Protein AF-R6A6Z1-F1 (afdb_monomer_lite)

Radius of gyration: 17.68 Å; chains: 1; bounding box: 46×38×43 Å

Secondary structure (DSSP, 8-state):
--SSS----PPPHHHHHHHHHHHHHTTT-SSSSSEETTEEEEEPPTTHHHHHHHHHHHHHHHTT-------HHHHHHHHHHHHHHTT--HHHHHHHTTPPPPTTHHHH-----HHHHHHHHHHHHHHHHHHHHHHHHH-

Sequence (139 aa):
MKTKRPHNVYLSKQAFDILVCLRTLSTCKSDFIFPAKYGLNKPMATSTPNRLLELGIANAKKAGIEIEPCTIHDLRRTASTLLNEAEFNSDWIEASLAHVASGVRAVYNVADYAPQRRRMLQAWADMVDKWQKEYRLQS

pLDDT: mean 84.53, std 11.95, range [39.0, 96.62]

Foldseek 3Di:
DVDPDDQDAADAPVRVVVLVVLCVVLVVPAPDSAADPPDSPHHHDPCVQQVVVVVVQVVCVVVVHHDDRDGVVVVLVVLLVVLVVVVQDNVLSCSNVVHQDDDPCNVVPPDSCVVSNNVSNNVSVVVVVVVVVVVVVVD

Structure (mmCIF, N/CA/C/O backbone):
data_AF-R6A6Z1-F1
#
_entry.id   AF-R6A6Z1-F1
#
loop_
_atom_site.group_PDB
_atom_site.id
_atom_site.type_symbol
_atom_site.label_atom_id
_atom_site.label_alt_id
_atom_site.label_comp_id
_atom_site.label_asym_id
_atom_site.label_entity_id
_atom_site.label_seq_id
_atom_site.pdbx_PDB_ins_code
_atom_site.Cartn_x
_atom_site.Cartn_y
_atom_site.Cartn_z
_atom_site.occupancy
_atom_site.B_iso_or_equiv
_atom_site.auth_seq_id
_atom_site.auth_comp_id
_atom_site.auth_asym_id
_atom_site.auth_atom_id
_atom_site.pdbx_PDB_model_num
ATOM 1 N N . MET A 1 1 ? 7.383 13.874 -6.033 1.00 46.53 1 MET A N 1
ATOM 2 C CA . MET A 1 1 ? 8.151 13.167 -7.082 1.00 46.53 1 MET A CA 1
ATOM 3 C C . MET A 1 1 ? 9.336 14.037 -7.473 1.00 46.53 1 MET A C 1
ATOM 5 O O . MET A 1 1 ? 9.114 15.135 -7.959 1.00 46.53 1 MET A O 1
ATOM 9 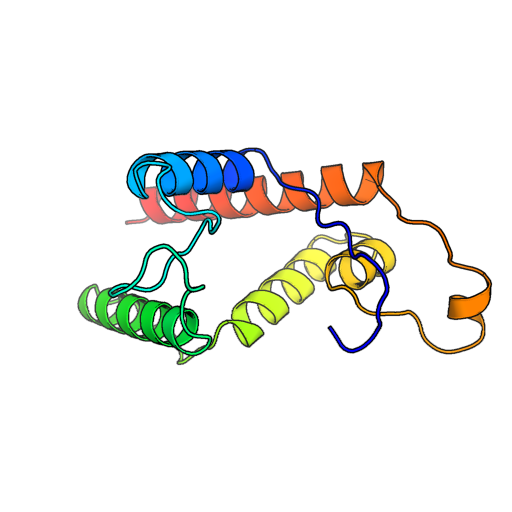N N . LYS A 1 2 ? 10.572 13.606 -7.182 1.00 39.00 2 LYS A N 1
ATOM 10 C CA . LYS A 1 2 ? 11.805 14.381 -7.450 1.00 39.00 2 LYS A CA 1
ATOM 11 C C . LYS A 1 2 ? 12.286 14.294 -8.910 1.00 39.00 2 LYS A C 1
ATOM 13 O O . LYS A 1 2 ? 13.245 14.957 -9.276 1.00 39.00 2 LYS A O 1
ATOM 18 N N . THR A 1 3 ? 11.599 13.541 -9.764 1.00 46.22 3 THR A N 1
ATOM 19 C CA . THR A 1 3 ? 11.886 13.417 -11.197 1.00 46.22 3 THR A CA 1
ATOM 20 C C . THR A 1 3 ? 10.567 13.470 -11.971 1.00 46.22 3 THR A C 1
ATOM 22 O O . THR A 1 3 ? 9.584 12.851 -11.573 1.00 46.22 3 THR A O 1
ATOM 25 N N . LYS A 1 4 ? 10.518 14.228 -13.074 1.00 57.28 4 LYS A N 1
ATOM 26 C CA . LYS A 1 4 ? 9.342 14.403 -13.959 1.00 57.28 4 LYS A CA 1
ATOM 27 C C . LYS A 1 4 ? 8.922 13.121 -14.712 1.00 57.28 4 LYS A C 1
ATOM 29 O O . LYS A 1 4 ? 8.235 13.203 -15.724 1.00 57.28 4 LYS A O 1
ATOM 34 N N . ARG A 1 5 ? 9.366 11.940 -14.278 1.00 66.06 5 ARG A N 1
ATOM 35 C CA . ARG A 1 5 ? 9.058 10.680 -14.958 1.00 66.06 5 ARG A CA 1
ATOM 36 C C . ARG A 1 5 ? 7.729 10.130 -14.435 1.00 66.06 5 ARG A C 1
ATOM 38 O O . ARG A 1 5 ? 7.560 10.076 -13.215 1.00 66.06 5 ARG A O 1
ATOM 45 N N . PRO A 1 6 ? 6.791 9.748 -15.319 1.00 75.12 6 PRO A N 1
ATOM 46 C CA . PRO A 1 6 ? 5.580 9.063 -14.897 1.00 75.12 6 PRO A CA 1
ATOM 47 C C . PRO A 1 6 ? 5.971 7.757 -14.198 1.00 75.12 6 PRO A C 1
ATOM 49 O O . PRO A 1 6 ? 6.780 6.989 -14.716 1.00 75.12 6 PRO A O 1
ATOM 52 N N . HIS A 1 7 ? 5.430 7.545 -12.999 1.00 82.81 7 HIS A N 1
ATOM 53 C CA . HIS A 1 7 ? 5.651 6.335 -12.215 1.00 82.81 7 HIS A CA 1
ATOM 54 C C . HIS A 1 7 ? 4.380 5.497 -12.226 1.00 82.81 7 HIS A C 1
ATOM 56 O O . HIS A 1 7 ? 3.355 5.918 -11.689 1.00 82.81 7 HIS A O 1
ATOM 62 N N . ASN A 1 8 ? 4.448 4.316 -12.831 1.00 84.75 8 ASN A N 1
ATOM 63 C CA . ASN A 1 8 ? 3.320 3.397 -12.865 1.00 84.75 8 ASN A CA 1
ATOM 64 C C . ASN A 1 8 ? 3.291 2.588 -11.570 1.00 84.75 8 ASN A C 1
ATOM 66 O O . ASN A 1 8 ? 4.274 1.928 -11.239 1.00 84.75 8 ASN A O 1
ATOM 70 N N . VAL A 1 9 ? 2.162 2.591 -10.862 1.00 87.06 9 VAL A N 1
ATOM 71 C CA . VAL A 1 9 ? 1.896 1.698 -9.725 1.00 87.06 9 VAL A CA 1
ATOM 72 C C . VAL A 1 9 ? 0.793 0.731 -10.135 1.00 87.06 9 VAL A C 1
ATOM 74 O O . VAL A 1 9 ? -0.284 1.155 -10.547 1.00 87.06 9 VAL A O 1
ATOM 77 N N . TYR A 1 10 ? 1.070 -0.568 -10.045 1.00 91.50 10 TYR A N 1
ATOM 78 C CA . TYR A 1 10 ? 0.098 -1.605 -10.379 1.00 91.50 10 TYR A CA 1
ATOM 79 C C . TYR A 1 10 ? -0.797 -1.895 -9.174 1.00 91.50 10 TYR A C 1
ATOM 81 O O . TYR A 1 10 ? -0.309 -2.030 -8.057 1.00 91.50 10 TYR A O 1
ATOM 89 N N . LEU A 1 11 ? -2.106 -1.976 -9.395 1.00 93.12 11 LEU A N 1
ATOM 90 C CA . LEU A 1 11 ? -3.077 -2.212 -8.330 1.00 93.12 11 LEU A CA 1
ATOM 91 C C . LEU A 1 11 ? -3.380 -3.707 -8.208 1.00 93.12 11 LEU A C 1
ATOM 93 O O . LEU A 1 11 ? -3.582 -4.381 -9.220 1.00 93.12 11 LEU A O 1
ATOM 97 N N . SER A 1 12 ? -3.433 -4.204 -6.973 1.00 96.62 12 SER A N 1
ATOM 98 C CA . SER A 1 12 ? -4.086 -5.476 -6.664 1.00 96.62 12 SER A CA 1
ATOM 99 C C . SER A 1 12 ? -5.606 -5.328 -6.752 1.00 96.62 12 SER A C 1
ATOM 101 O O . SER A 1 12 ? -6.130 -4.209 -6.740 1.00 96.62 12 SER A O 1
ATOM 103 N N . LYS A 1 13 ? -6.325 -6.453 -6.798 1.00 96.44 13 LYS A N 1
ATOM 104 C CA . LYS A 1 13 ? -7.798 -6.466 -6.776 1.00 96.44 13 LYS A CA 1
ATOM 105 C C . LYS A 1 13 ? -8.341 -5.735 -5.543 1.00 96.44 13 LYS A C 1
ATOM 107 O O . LYS A 1 13 ? -9.157 -4.835 -5.678 1.00 96.44 13 LYS A O 1
ATOM 112 N N . GLN A 1 14 ? -7.779 -6.022 -4.370 1.00 96.44 14 GLN A N 1
ATOM 113 C CA . GLN A 1 14 ? -8.145 -5.399 -3.098 1.00 96.44 14 GLN A CA 1
ATOM 114 C C . GLN A 1 14 ? -7.962 -3.876 -3.131 1.00 96.44 14 GLN A C 1
ATOM 116 O O . GLN A 1 14 ? -8.852 -3.123 -2.738 1.00 96.44 14 GLN A O 1
ATOM 121 N N . ALA A 1 15 ? -6.813 -3.400 -3.626 1.00 94.75 15 ALA A N 1
ATOM 122 C CA . ALA A 1 15 ? -6.547 -1.968 -3.725 1.00 94.75 15 ALA A CA 1
ATOM 123 C C . ALA A 1 15 ? -7.495 -1.286 -4.722 1.00 94.75 15 ALA A C 1
ATOM 125 O O . ALA A 1 15 ? -7.971 -0.182 -4.463 1.00 94.75 15 ALA A O 1
ATOM 126 N N . PHE A 1 16 ? -7.784 -1.945 -5.846 1.00 95.06 16 PHE A N 1
ATOM 127 C CA . PHE A 1 16 ? -8.743 -1.455 -6.829 1.00 95.06 16 PHE A CA 1
ATOM 128 C C . PHE A 1 16 ? -10.149 -1.328 -6.229 1.00 95.06 16 PHE A C 1
ATOM 130 O O . PHE A 1 16 ? -10.747 -0.257 -6.323 1.00 95.06 16 PHE A O 1
ATOM 137 N N . ASP A 1 17 ? -10.629 -2.358 -5.533 1.00 94.88 17 ASP A N 1
ATOM 138 C CA . ASP A 1 17 ? -11.948 -2.365 -4.894 1.00 94.88 17 ASP A CA 1
ATOM 139 C C . ASP A 1 17 ? -12.079 -1.252 -3.844 1.00 94.88 17 ASP A C 1
ATOM 141 O O . ASP A 1 17 ? -13.082 -0.534 -3.813 1.00 94.88 17 ASP A O 1
ATOM 145 N N . ILE A 1 18 ? -11.035 -1.032 -3.035 1.00 93.50 18 ILE A N 1
ATOM 146 C CA . ILE A 1 18 ? -10.980 0.080 -2.073 1.00 93.50 18 ILE A CA 1
ATOM 147 C C . ILE A 1 18 ? -11.117 1.426 -2.794 1.00 93.50 18 ILE A C 1
ATOM 149 O O . ILE A 1 18 ? -11.912 2.269 -2.378 1.00 93.50 18 ILE A O 1
ATOM 153 N N . LEU A 1 19 ? -10.378 1.642 -3.885 1.00 91.62 19 LEU A N 1
ATOM 154 C CA . LEU A 1 19 ? -10.426 2.901 -4.634 1.00 91.62 19 LEU A CA 1
ATOM 155 C C . LEU A 1 19 ? -11.785 3.122 -5.312 1.00 91.62 19 LEU A C 1
ATOM 157 O O . LEU A 1 19 ? -12.284 4.248 -5.311 1.00 91.62 19 LEU A O 1
ATOM 161 N N . VAL A 1 20 ? -12.409 2.069 -5.844 1.00 90.81 20 VAL A N 1
ATOM 162 C CA . VAL A 1 20 ? -13.761 2.126 -6.427 1.00 90.81 20 VAL A CA 1
ATOM 163 C C . VAL A 1 20 ? -14.804 2.453 -5.356 1.00 90.81 20 VAL A C 1
ATOM 165 O O . VAL A 1 20 ? -15.656 3.325 -5.559 1.00 90.81 20 VAL A O 1
ATOM 168 N N . CYS A 1 21 ? -14.709 1.821 -4.185 1.00 90.25 21 CYS A N 1
ATOM 169 C CA . CYS A 1 21 ? -15.576 2.109 -3.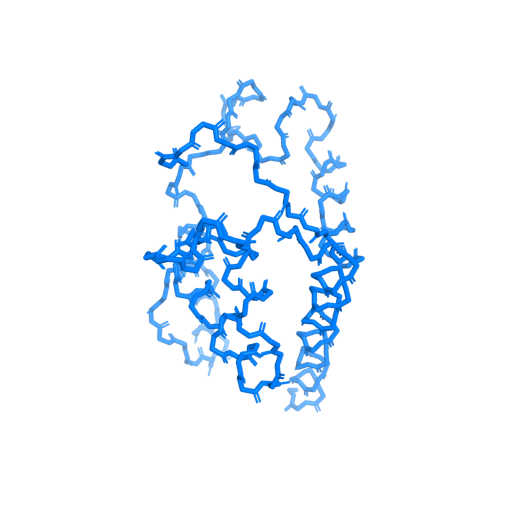046 1.00 90.25 21 CYS A CA 1
ATOM 170 C C . CYS A 1 21 ? -15.437 3.576 -2.607 1.00 90.25 21 CYS A C 1
ATOM 172 O O . CYS A 1 21 ? -16.425 4.309 -2.538 1.00 90.25 21 CYS A O 1
ATOM 174 N N . LEU A 1 22 ? -14.204 4.055 -2.422 1.00 88.19 22 LEU A N 1
ATOM 175 C CA . LEU A 1 22 ? -13.920 5.448 -2.061 1.00 88.19 22 LEU A CA 1
ATOM 176 C C . LEU A 1 22 ? -14.424 6.447 -3.107 1.00 88.19 22 LEU A C 1
ATOM 178 O O . LEU A 1 22 ? -14.963 7.500 -2.753 1.00 88.19 22 LEU A O 1
ATOM 182 N N . ARG A 1 23 ? -14.291 6.117 -4.397 1.00 85.06 23 ARG A N 1
ATOM 183 C CA . ARG A 1 23 ? -14.817 6.936 -5.495 1.00 85.06 23 ARG A CA 1
ATOM 184 C C . ARG A 1 23 ? -16.335 7.075 -5.405 1.00 85.06 23 ARG A C 1
ATOM 186 O O . ARG A 1 23 ? -16.849 8.182 -5.561 1.00 85.06 23 ARG A O 1
ATOM 193 N N . THR A 1 24 ? -17.021 5.976 -5.104 1.00 84.75 24 THR A N 1
ATOM 194 C CA . THR A 1 24 ? -18.481 5.928 -4.944 1.00 84.75 24 THR A CA 1
ATOM 195 C C . THR A 1 24 ? -18.934 6.756 -3.740 1.00 84.75 24 THR A C 1
ATOM 197 O O . THR A 1 24 ? -19.845 7.576 -3.856 1.00 84.75 24 THR A O 1
ATOM 200 N N . LEU A 1 25 ? -18.244 6.622 -2.602 1.00 82.62 25 LEU A N 1
ATOM 201 C CA . LEU A 1 25 ? -18.521 7.396 -1.385 1.00 82.62 25 LEU A CA 1
ATOM 202 C C . LEU A 1 25 ? -18.283 8.899 -1.572 1.00 82.62 25 LEU A C 1
ATOM 204 O O . LEU A 1 25 ? -19.002 9.721 -1.010 1.00 82.62 25 LEU A O 1
ATOM 208 N N . SER A 1 26 ? -17.323 9.276 -2.417 1.00 75.69 26 SER A N 1
ATOM 209 C CA . SER A 1 26 ? -17.011 10.677 -2.730 1.00 75.69 26 SER A CA 1
ATOM 210 C C . SER A 1 26 ? -18.030 11.333 -3.681 1.00 75.69 26 SER A C 1
ATOM 212 O O . SER A 1 26 ? -17.762 12.394 -4.244 1.00 75.69 26 SER A O 1
ATOM 214 N N . THR A 1 27 ? -19.214 10.727 -3.860 1.00 67.06 27 THR A N 1
ATOM 215 C CA . THR A 1 27 ? -20.329 11.144 -4.739 1.00 67.06 27 THR A CA 1
ATOM 216 C C . THR A 1 27 ? -19.961 11.374 -6.210 1.00 67.06 27 THR A C 1
ATOM 218 O O . THR A 1 27 ? -20.747 11.966 -6.944 1.00 67.06 27 THR A O 1
ATOM 221 N N . CYS A 1 28 ? -18.787 10.921 -6.668 1.00 66.19 28 CYS A N 1
ATOM 222 C CA . CYS A 1 28 ? -18.260 11.145 -8.024 1.00 66.19 28 CYS A CA 1
ATOM 223 C C . CYS A 1 28 ? -18.162 12.624 -8.466 1.00 66.19 28 CYS A C 1
ATOM 225 O O . CYS A 1 28 ? -17.888 12.886 -9.633 1.00 66.19 28 CYS A O 1
ATOM 227 N N . LYS A 1 29 ? -18.354 13.591 -7.557 1.00 77.00 29 LYS A N 1
ATOM 228 C CA . LYS A 1 29 ? -18.389 15.039 -7.856 1.00 77.00 29 LYS A CA 1
ATOM 229 C C . LYS A 1 29 ? -17.020 15.722 -7.823 1.00 77.00 29 LYS A C 1
ATOM 231 O O . LYS A 1 29 ? -16.924 16.911 -8.096 1.00 77.00 29 LYS A O 1
ATOM 236 N N . SER A 1 30 ? -15.983 14.993 -7.428 1.00 81.94 30 SER A N 1
ATOM 237 C CA . SER A 1 30 ? -14.607 15.478 -7.344 1.00 81.94 30 SER A CA 1
ATOM 238 C C . SER A 1 30 ? -13.751 14.811 -8.413 1.00 81.94 30 SER A C 1
ATOM 240 O O . SER A 1 30 ? -13.944 13.633 -8.708 1.00 81.94 30 SER A O 1
ATOM 242 N N . ASP A 1 31 ? -12.744 15.507 -8.930 1.00 84.50 31 ASP A N 1
ATOM 243 C CA . ASP A 1 31 ? -11.693 14.893 -9.752 1.00 84.50 31 ASP A CA 1
ATOM 244 C C . ASP A 1 31 ? -10.696 14.069 -8.914 1.00 84.50 31 ASP A C 1
ATOM 246 O O . ASP A 1 31 ? -9.935 13.264 -9.447 1.00 84.50 31 ASP A O 1
ATOM 250 N N . PHE A 1 32 ? -10.724 14.211 -7.585 1.00 85.38 32 PHE A N 1
ATOM 251 C CA . PHE A 1 32 ? -9.840 13.513 -6.657 1.00 85.38 32 PHE A CA 1
ATOM 252 C C . PHE A 1 32 ? -10.525 12.284 -6.044 1.00 85.38 32 PHE A C 1
ATOM 254 O O . PHE A 1 32 ? -11.715 12.299 -5.734 1.00 85.38 32 PHE A O 1
ATOM 261 N N . ILE A 1 33 ? -9.757 11.211 -5.820 1.00 85.12 33 ILE A N 1
ATOM 262 C CA . ILE A 1 33 ? -10.220 10.042 -5.042 1.00 85.12 33 ILE A CA 1
ATOM 263 C C . ILE A 1 33 ? -10.307 10.392 -3.549 1.00 85.12 33 ILE A C 1
ATOM 265 O O . ILE A 1 33 ? -11.202 9.931 -2.851 1.00 85.12 33 ILE A O 1
ATOM 269 N N . PHE A 1 34 ? -9.398 11.251 -3.080 1.00 86.81 34 PHE A N 1
ATOM 270 C CA . PHE A 1 34 ? -9.377 11.779 -1.719 1.00 86.81 34 PHE A CA 1
ATOM 271 C C . PHE A 1 34 ? -9.553 13.304 -1.759 1.00 86.81 34 PHE A C 1
ATOM 273 O O . PHE A 1 34 ? -8.552 14.031 -1.784 1.00 86.81 34 PHE A O 1
ATOM 280 N N . PRO A 1 35 ? -10.795 13.813 -1.828 1.00 87.12 35 PRO A N 1
ATOM 281 C CA . PRO A 1 35 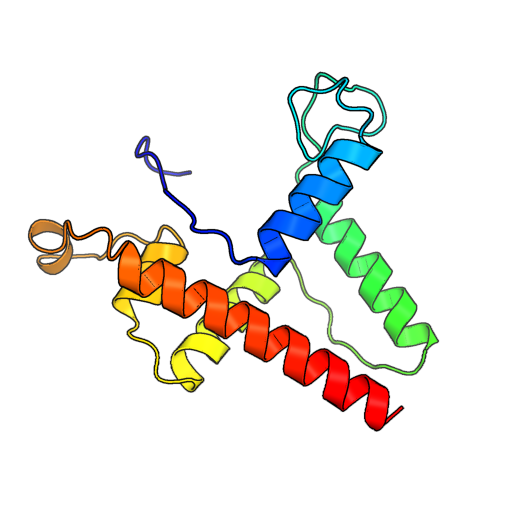? -11.051 15.247 -1.785 1.00 87.12 35 PRO A CA 1
ATOM 282 C C . PRO A 1 35 ? -10.799 15.829 -0.389 1.00 87.12 35 PRO A C 1
ATOM 284 O O . PRO A 1 35 ? -10.891 15.144 0.632 1.00 87.12 35 PRO A O 1
ATOM 287 N N . ALA A 1 36 ? -10.511 17.127 -0.327 1.00 84.50 36 ALA A N 1
ATOM 288 C CA . ALA A 1 36 ? -10.473 17.854 0.933 1.00 84.50 36 ALA A CA 1
ATOM 289 C C . ALA A 1 36 ? -11.876 17.945 1.557 1.00 84.50 36 ALA A C 1
ATOM 291 O O . ALA A 1 36 ? -12.873 18.148 0.862 1.00 84.50 36 ALA A O 1
ATOM 292 N N . LYS A 1 37 ? -11.942 17.907 2.895 1.00 75.56 37 LYS A N 1
ATOM 293 C CA . LYS A 1 37 ? -13.203 17.994 3.658 1.00 75.56 37 LYS A CA 1
ATOM 294 C C . LYS A 1 37 ? -14.068 19.204 3.271 1.00 75.56 37 LYS A C 1
ATOM 296 O O . LYS A 1 37 ? -15.286 19.094 3.235 1.00 75.56 37 LYS A O 1
ATOM 301 N N . TYR A 1 38 ? -13.438 20.346 2.985 1.00 77.94 38 TYR A N 1
ATOM 302 C CA . TYR A 1 38 ? -14.116 21.614 2.685 1.00 77.94 38 TYR A CA 1
ATOM 303 C C . TYR A 1 38 ? -13.911 22.082 1.234 1.00 77.94 38 TYR A C 1
ATOM 305 O O . TYR A 1 38 ? -13.855 23.279 0.963 1.00 77.94 38 TYR A O 1
ATOM 313 N N . GLY A 1 39 ? -13.764 21.154 0.285 1.00 78.06 39 GLY A N 1
ATOM 314 C CA . GLY A 1 39 ? -13.669 21.512 -1.128 1.00 78.06 39 GLY A CA 1
ATOM 315 C C . GLY A 1 39 ? -13.404 20.314 -2.024 1.00 78.06 39 GLY A C 1
ATOM 316 O O . GLY A 1 39 ? -12.301 19.777 -2.035 1.00 78.06 39 GLY A O 1
ATOM 317 N N . LEU A 1 40 ? -14.395 19.959 -2.842 1.00 78.38 40 LEU A N 1
ATOM 318 C CA . LEU A 1 40 ? -14.306 18.841 -3.786 1.00 78.38 40 LEU A CA 1
ATOM 319 C C . LEU A 1 40 ? -13.285 19.081 -4.910 1.00 78.38 40 LEU A C 1
ATOM 321 O O . LEU A 1 40 ? -12.827 18.131 -5.530 1.00 78.38 40 LEU A O 1
ATOM 325 N N . ASN A 1 41 ? -12.863 20.327 -5.127 1.00 83.00 41 ASN A N 1
ATOM 326 C CA . ASN A 1 41 ? -11.886 20.688 -6.160 1.00 83.00 41 ASN A CA 1
ATOM 327 C C . ASN A 1 41 ? -10.448 20.755 -5.622 1.00 83.00 41 ASN A C 1
ATOM 329 O O . ASN A 1 41 ? -9.552 21.239 -6.310 1.00 83.00 41 ASN A O 1
ATOM 333 N N . LYS A 1 42 ? -10.217 20.331 -4.373 1.00 85.69 42 LYS A N 1
ATOM 334 C CA . LYS A 1 42 ? -8.891 20.330 -3.749 1.00 85.69 42 LYS A CA 1
ATOM 335 C C . LYS A 1 42 ? -8.530 18.922 -3.278 1.00 85.69 42 LYS A C 1
ATOM 337 O O . LYS A 1 42 ? -9.399 18.231 -2.742 1.00 85.69 42 LYS A O 1
ATOM 342 N N . PRO A 1 43 ? -7.261 18.506 -3.419 1.00 86.81 43 PRO A N 1
ATOM 343 C CA . PRO A 1 43 ? -6.809 17.247 -2.854 1.00 86.81 43 PRO A CA 1
ATOM 344 C C . PRO A 1 43 ? -6.801 17.310 -1.322 1.00 86.81 43 PRO A C 1
ATOM 346 O O . PRO A 1 43 ? -6.640 18.377 -0.722 1.00 86.81 43 PRO A O 1
ATOM 349 N N . MET A 1 44 ? -6.938 16.147 -0.692 1.00 88.38 44 MET A N 1
ATOM 350 C CA . MET A 1 44 ? -6.724 15.954 0.740 1.00 88.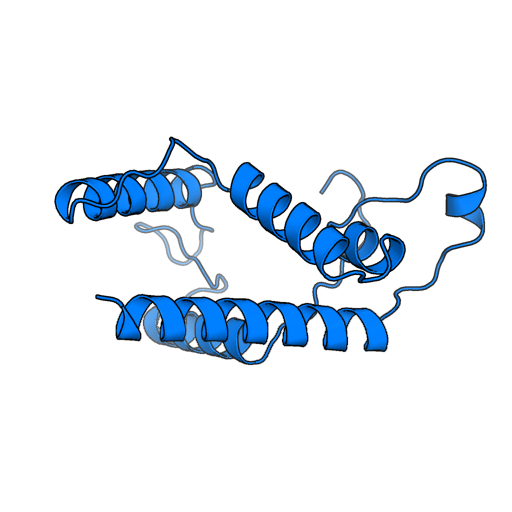38 44 MET A CA 1
ATOM 351 C C . MET A 1 44 ? -5.359 16.507 1.190 1.00 88.38 44 MET A C 1
ATOM 353 O O . MET A 1 44 ? -4.362 16.417 0.471 1.00 88.38 44 MET A O 1
ATOM 357 N N . ALA A 1 45 ? -5.308 17.067 2.403 1.00 88.31 45 ALA A N 1
ATOM 358 C CA . ALA A 1 45 ? -4.071 17.597 2.964 1.00 88.31 45 ALA A CA 1
ATOM 359 C C . ALA A 1 45 ? -3.045 16.480 3.213 1.00 88.31 45 ALA A C 1
ATOM 361 O O . ALA A 1 45 ? -3.389 15.368 3.613 1.00 88.31 45 ALA A O 1
ATOM 362 N N . THR A 1 46 ? -1.761 16.794 3.037 1.00 86.38 46 THR A N 1
ATOM 363 C CA . THR A 1 46 ? -0.655 15.834 3.199 1.00 86.38 46 THR A CA 1
ATOM 364 C C . THR A 1 46 ? -0.529 15.284 4.620 1.00 86.38 46 THR A C 1
ATOM 366 O O . THR A 1 46 ? -0.031 14.177 4.804 1.00 86.38 46 THR A O 1
ATOM 369 N N . SER A 1 47 ? -1.008 16.023 5.623 1.00 88.44 47 SER A N 1
ATOM 370 C CA . SER A 1 47 ? -1.035 15.600 7.026 1.00 88.44 47 SER A CA 1
ATOM 371 C C . SER A 1 47 ? -2.190 14.652 7.361 1.00 88.44 47 SER A C 1
ATOM 373 O O . SER A 1 47 ? -2.097 13.906 8.336 1.00 88.44 47 SER A O 1
ATOM 375 N N . THR A 1 48 ? -3.272 14.645 6.572 1.00 89.38 48 THR A N 1
ATOM 376 C CA . THR A 1 48 ? -4.486 13.869 6.876 1.00 89.38 48 THR A CA 1
ATOM 377 C C . THR A 1 48 ? -4.218 12.366 6.979 1.00 89.38 48 THR A C 1
ATOM 379 O O . THR A 1 48 ? -4.685 11.765 7.945 1.00 89.38 48 THR A O 1
ATOM 382 N N . PRO A 1 49 ? -3.433 11.745 6.080 1.00 89.06 49 PRO A N 1
ATOM 383 C CA . PRO A 1 49 ? -3.093 10.333 6.210 1.00 89.06 49 PRO A CA 1
ATOM 384 C C . PRO A 1 49 ? -2.346 9.965 7.509 1.00 89.06 49 PRO A C 1
ATOM 386 O O . PRO A 1 49 ? -2.643 8.930 8.098 1.00 89.06 49 PRO A O 1
ATOM 389 N N . ASN A 1 50 ? -1.428 10.810 8.004 1.00 91.50 50 ASN A N 1
ATOM 390 C CA . ASN A 1 50 ? -0.715 10.525 9.260 1.00 91.50 50 ASN A CA 1
ATOM 391 C C . ASN A 1 50 ? -1.673 10.665 10.444 1.00 91.50 50 ASN A C 1
ATOM 393 O O . ASN A 1 50 ? -1.690 9.826 11.337 1.00 91.50 50 ASN A O 1
ATOM 397 N N . ARG A 1 51 ? -2.553 11.672 10.395 1.00 91.19 51 ARG A N 1
ATOM 398 C CA . ARG A 1 51 ? -3.590 11.853 11.409 1.00 91.19 51 ARG A CA 1
ATOM 399 C C . ARG A 1 51 ? -4.567 10.675 11.466 1.00 91.19 51 ARG A C 1
ATOM 401 O O . ARG A 1 51 ? -4.993 10.294 12.550 1.00 91.19 51 ARG A O 1
ATOM 408 N N . LEU A 1 52 ? -4.922 10.094 10.319 1.00 90.38 52 LEU A N 1
ATOM 409 C CA . LEU A 1 52 ? -5.757 8.890 10.256 1.00 90.38 52 LEU A CA 1
ATOM 410 C C . LEU A 1 52 ? -5.079 7.710 10.968 1.00 90.38 52 LEU A C 1
ATOM 412 O O . LEU A 1 52 ? -5.731 7.003 11.733 1.00 90.38 52 LEU A O 1
ATOM 416 N N . LEU A 1 53 ? -3.775 7.528 10.743 1.00 91.56 53 LEU A N 1
ATOM 417 C CA . LEU A 1 53 ? -2.991 6.461 11.360 1.00 91.56 53 LEU A CA 1
ATOM 418 C C . LEU A 1 53 ? -2.892 6.632 12.883 1.00 91.56 53 LEU A C 1
ATOM 420 O O . LEU A 1 53 ? -3.148 5.681 13.614 1.00 91.56 53 LEU A O 1
ATOM 424 N N . GLU A 1 54 ? -2.638 7.852 13.367 1.00 91.62 54 GLU A N 1
ATOM 425 C CA . GLU A 1 54 ? -2.657 8.172 14.803 1.00 91.62 54 GLU A CA 1
ATOM 426 C C . GLU A 1 54 ? -3.995 7.809 15.464 1.00 91.62 54 GLU A C 1
ATOM 428 O O . GLU A 1 54 ? -4.021 7.207 16.537 1.00 91.62 54 GLU A O 1
ATOM 433 N N . LEU A 1 55 ? -5.118 8.157 14.821 1.00 92.25 55 LEU A N 1
ATOM 434 C CA . LEU A 1 55 ? -6.455 7.826 15.322 1.00 92.25 55 LEU A CA 1
ATOM 435 C C . LEU A 1 55 ? -6.702 6.311 15.324 1.00 92.25 55 LEU A C 1
ATOM 437 O O . LEU A 1 55 ? -7.290 5.790 16.271 1.00 92.25 55 LEU A O 1
ATOM 441 N N . GLY A 1 56 ? -6.234 5.603 14.292 1.00 91.06 56 GLY A N 1
ATOM 442 C CA . GLY A 1 56 ? -6.293 4.144 14.216 1.00 91.06 56 GLY A CA 1
ATOM 443 C C . GLY A 1 56 ? -5.522 3.473 15.354 1.00 91.06 56 GLY A C 1
ATOM 444 O O . GLY A 1 56 ? -6.080 2.626 16.047 1.00 91.06 56 GLY A O 1
ATOM 445 N N . ILE A 1 57 ? -4.286 3.911 15.609 1.00 91.25 57 ILE A N 1
ATOM 446 C CA . ILE A 1 57 ? -3.449 3.419 16.716 1.00 91.25 57 ILE A CA 1
ATOM 447 C C . ILE A 1 57 ? -4.108 3.715 18.066 1.00 91.25 57 ILE A C 1
ATOM 449 O O . ILE A 1 57 ? -4.156 2.847 18.933 1.00 91.25 57 ILE A O 1
ATOM 453 N N . ALA A 1 58 ? -4.664 4.915 18.257 1.00 91.50 58 ALA A N 1
ATOM 454 C CA . ALA A 1 58 ? -5.361 5.261 19.494 1.00 91.50 58 ALA A CA 1
ATOM 455 C C . ALA A 1 58 ? -6.585 4.360 19.746 1.00 91.50 58 ALA A C 1
ATOM 457 O O . ALA A 1 58 ? -6.847 3.983 20.887 1.00 91.50 58 ALA A O 1
ATOM 458 N N . ASN A 1 59 ? -7.322 3.991 18.695 1.00 91.75 59 ASN A N 1
ATOM 459 C CA . ASN A 1 59 ? -8.436 3.049 18.798 1.00 91.75 59 ASN A CA 1
ATOM 460 C C . ASN A 1 59 ? -7.959 1.616 19.075 1.00 91.75 59 ASN A C 1
ATOM 462 O O . ASN A 1 59 ? -8.559 0.939 19.904 1.00 91.75 59 ASN A O 1
ATOM 466 N N . ALA A 1 60 ? -6.866 1.179 18.446 1.00 89.25 60 ALA A N 1
ATOM 467 C CA . ALA A 1 60 ? -6.251 -0.120 18.712 1.00 89.25 60 ALA A CA 1
ATOM 468 C C . ALA A 1 60 ? -5.800 -0.237 20.179 1.00 89.25 60 ALA A C 1
ATOM 470 O O . ALA A 1 60 ? -6.146 -1.207 20.850 1.00 89.25 60 ALA A O 1
ATOM 471 N N . LYS A 1 61 ? -5.163 0.810 20.723 1.00 90.62 61 LYS A N 1
ATOM 472 C CA . LYS A 1 61 ? -4.775 0.886 22.143 1.00 90.62 61 LYS A CA 1
ATOM 473 C C . LYS A 1 61 ? -5.971 0.758 23.085 1.00 90.62 61 LYS A C 1
ATOM 475 O O . LYS A 1 61 ? -5.889 0.056 24.086 1.00 90.62 61 LYS A O 1
ATOM 480 N N . LYS A 1 62 ? -7.108 1.382 22.754 1.00 90.81 62 LYS A N 1
ATOM 481 C CA . LYS A 1 62 ? -8.359 1.225 23.523 1.00 90.81 62 LYS A CA 1
ATOM 482 C C . LYS A 1 62 ? -8.920 -0.196 23.470 1.00 90.81 62 LYS A C 1
ATOM 484 O O . LYS A 1 62 ? -9.567 -0.614 24.422 1.00 90.81 62 LYS A O 1
ATOM 489 N N . ALA A 1 63 ? -8.677 -0.918 22.381 1.00 88.44 63 ALA A N 1
ATOM 490 C CA . ALA A 1 63 ? -9.038 -2.324 22.231 1.00 88.44 63 ALA A CA 1
ATOM 491 C C . ALA A 1 63 ? -8.013 -3.284 22.871 1.00 88.44 63 ALA A C 1
ATOM 493 O O . ALA A 1 63 ? -8.132 -4.492 22.698 1.00 88.44 63 ALA A O 1
ATOM 494 N N . GLY A 1 64 ? -7.008 -2.769 23.593 1.00 89.31 64 GLY A N 1
ATOM 495 C CA . GLY A 1 64 ? -5.967 -3.578 24.236 1.00 89.31 64 GLY A CA 1
ATOM 496 C C . GLY A 1 64 ? -4.835 -4.013 23.303 1.00 89.31 64 GLY A C 1
ATOM 497 O O . GLY A 1 64 ? -4.015 -4.837 23.691 1.00 89.31 64 GLY A O 1
ATOM 498 N N . ILE A 1 65 ? -4.770 -3.470 22.084 1.00 87.94 65 ILE A N 1
ATOM 499 C CA . ILE A 1 65 ? -3.715 -3.767 21.113 1.00 87.94 65 ILE A CA 1
ATOM 500 C C . ILE A 1 65 ? -2.640 -2.688 21.222 1.00 87.94 65 ILE A C 1
ATOM 502 O O . ILE A 1 65 ? -2.865 -1.520 20.884 1.00 87.94 65 ILE A O 1
ATOM 506 N N . GLU A 1 66 ? -1.455 -3.076 21.677 1.00 87.81 66 GLU A N 1
ATOM 507 C CA . GLU A 1 66 ? -0.316 -2.173 21.768 1.00 87.81 66 GLU A CA 1
ATOM 508 C C . GLU A 1 66 ? 0.400 -2.083 20.416 1.00 87.81 66 GLU A C 1
ATOM 510 O O . GLU A 1 66 ? 0.916 -3.065 19.888 1.00 87.81 66 GLU A O 1
ATOM 515 N N . ILE A 1 67 ? 0.377 -0.888 19.824 1.00 87.31 67 ILE A N 1
ATOM 516 C CA . ILE A 1 67 ? 1.059 -0.578 18.567 1.00 87.31 67 ILE A CA 1
ATOM 517 C C . ILE A 1 67 ? 1.950 0.634 18.814 1.00 87.31 67 ILE A C 1
ATOM 519 O O . ILE A 1 67 ? 1.482 1.676 19.301 1.00 87.31 67 ILE A O 1
ATOM 523 N N . GLU A 1 68 ? 3.225 0.493 18.461 1.00 88.06 68 GLU A N 1
ATOM 524 C CA . GLU A 1 68 ? 4.195 1.581 18.512 1.00 88.06 68 GLU A CA 1
ATOM 525 C C . GLU A 1 68 ? 3.788 2.739 17.586 1.00 88.06 68 GLU A C 1
ATOM 527 O O . GLU A 1 68 ? 3.188 2.511 16.529 1.00 88.06 68 GLU A O 1
ATOM 532 N N . PRO A 1 69 ? 4.101 3.997 17.946 1.00 86.56 69 PRO A N 1
ATOM 533 C CA . PRO A 1 69 ? 3.850 5.134 17.073 1.00 86.56 69 PRO A CA 1
ATOM 534 C C . PRO A 1 69 ? 4.503 4.931 15.702 1.00 86.56 69 PRO A C 1
ATOM 536 O O . PRO A 1 69 ? 5.709 4.715 15.603 1.00 86.56 69 PRO A O 1
ATOM 539 N N . CYS A 1 70 ? 3.711 5.032 14.637 1.00 90.31 70 CYS A N 1
ATOM 540 C CA . CYS A 1 70 ? 4.208 4.907 13.273 1.00 90.31 70 CYS A CA 1
ATOM 541 C C . CYS A 1 70 ? 3.542 5.916 12.333 1.00 90.31 70 CYS A C 1
ATOM 543 O O . CYS A 1 70 ? 2.470 6.462 12.603 1.00 90.31 70 CYS A O 1
ATOM 545 N N . THR A 1 71 ? 4.217 6.185 11.222 1.00 91.31 71 THR A N 1
ATOM 546 C CA . THR A 1 71 ? 3.795 7.086 10.149 1.00 91.31 71 THR A CA 1
ATOM 547 C C . THR A 1 71 ? 3.535 6.300 8.864 1.00 91.31 71 THR A C 1
ATOM 549 O O . THR A 1 71 ? 3.861 5.121 8.734 1.00 91.31 71 THR A O 1
ATOM 552 N N . ILE A 1 72 ? 3.011 6.960 7.832 1.00 88.50 72 ILE A N 1
ATOM 553 C CA . ILE A 1 72 ? 2.827 6.318 6.515 1.00 88.50 72 ILE A CA 1
ATOM 554 C C . ILE A 1 72 ? 4.160 5.905 5.886 1.00 88.50 72 ILE A C 1
ATOM 556 O O . ILE A 1 72 ? 4.208 4.989 5.063 1.00 8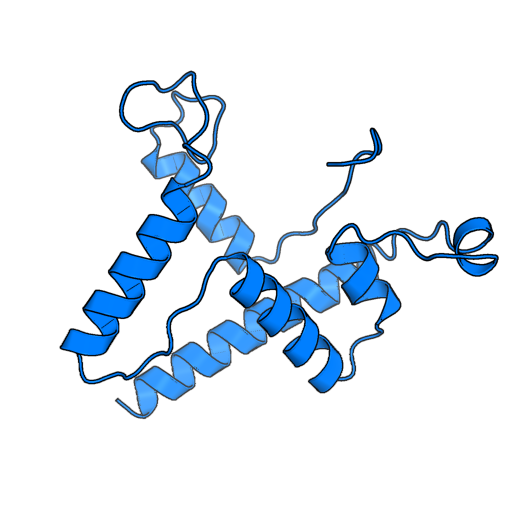8.50 72 ILE A O 1
ATOM 560 N N . HIS A 1 73 ? 5.250 6.597 6.225 1.00 89.38 73 HIS A N 1
ATOM 561 C CA . HIS A 1 73 ? 6.573 6.203 5.753 1.00 89.38 73 HIS A CA 1
ATOM 562 C C . HIS A 1 73 ? 6.968 4.843 6.322 1.00 89.38 73 HIS A C 1
ATOM 564 O O . HIS A 1 73 ? 7.530 4.030 5.587 1.00 89.38 73 HIS A O 1
ATOM 570 N N . ASP A 1 74 ? 6.586 4.568 7.566 1.00 91.06 74 ASP A N 1
ATOM 571 C CA . ASP A 1 74 ? 6.827 3.281 8.207 1.00 91.06 74 ASP A CA 1
ATOM 572 C C . ASP A 1 74 ? 5.990 2.183 7.555 1.00 91.06 74 ASP A C 1
ATOM 574 O O . ASP A 1 74 ? 6.529 1.122 7.275 1.00 91.06 74 ASP A O 1
ATOM 578 N N . LEU A 1 75 ? 4.741 2.455 7.149 1.00 90.44 75 LEU A N 1
ATOM 579 C CA . LEU A 1 75 ? 3.949 1.492 6.363 1.00 90.44 75 LEU A CA 1
ATOM 580 C C . LEU A 1 75 ? 4.657 1.082 5.062 1.00 90.44 75 LEU A C 1
ATOM 582 O O . LEU A 1 75 ? 4.683 -0.095 4.701 1.00 90.44 75 LEU A O 1
ATOM 586 N N . ARG A 1 76 ? 5.270 2.047 4.362 1.00 90.38 76 ARG A N 1
ATOM 587 C CA . ARG A 1 76 ? 6.064 1.770 3.154 1.00 90.38 76 ARG A CA 1
ATOM 588 C C . ARG A 1 76 ? 7.303 0.934 3.478 1.00 90.38 76 ARG A C 1
ATOM 590 O O . ARG A 1 76 ? 7.628 0.025 2.719 1.00 90.38 76 ARG A O 1
ATOM 597 N N . ARG A 1 77 ? 7.993 1.247 4.578 1.00 91.00 77 ARG A N 1
ATOM 598 C CA . ARG A 1 77 ? 9.168 0.497 5.034 1.00 91.00 77 ARG A CA 1
ATOM 599 C C . ARG A 1 77 ? 8.794 -0.941 5.382 1.00 91.00 77 ARG A C 1
ATOM 601 O O . ARG A 1 77 ? 9.440 -1.850 4.881 1.00 91.00 77 ARG A O 1
ATOM 608 N N . THR A 1 78 ? 7.722 -1.136 6.143 1.00 92.50 78 THR A N 1
ATOM 609 C CA . THR A 1 78 ? 7.190 -2.450 6.515 1.00 92.50 78 THR A CA 1
ATOM 610 C C . THR A 1 78 ? 6.851 -3.284 5.285 1.00 92.50 78 THR A C 1
ATOM 612 O O . THR A 1 78 ? 7.277 -4.431 5.201 1.00 92.50 78 THR A O 1
ATOM 615 N N . ALA A 1 79 ? 6.169 -2.705 4.289 1.00 92.00 79 ALA A N 1
ATOM 616 C CA . ALA A 1 79 ? 5.887 -3.406 3.037 1.00 92.00 79 ALA A CA 1
ATOM 617 C C . ALA A 1 79 ? 7.172 -3.821 2.299 1.00 92.00 79 ALA A C 1
ATOM 619 O O . ALA A 1 79 ? 7.265 -4.946 1.823 1.00 92.00 79 ALA A O 1
ATOM 620 N N . SER A 1 80 ? 8.180 -2.942 2.233 1.00 92.31 80 SER A N 1
ATOM 621 C CA . SER A 1 80 ? 9.467 -3.268 1.603 1.00 92.31 80 SER A CA 1
ATOM 622 C C . SER A 1 80 ? 10.196 -4.401 2.329 1.00 92.31 80 SER A C 1
ATOM 624 O O . SER A 1 80 ? 10.643 -5.351 1.689 1.00 92.31 80 SER A O 1
ATOM 626 N N . THR A 1 81 ? 10.284 -4.332 3.660 1.00 93.44 81 THR A N 1
ATOM 627 C CA . THR A 1 81 ? 10.933 -5.364 4.477 1.00 93.44 81 THR A CA 1
ATOM 628 C C . THR A 1 81 ? 10.252 -6.716 4.291 1.00 93.44 81 THR A C 1
ATOM 630 O O . THR A 1 81 ? 10.914 -7.675 3.912 1.00 93.44 81 THR A O 1
ATOM 633 N N . LEU A 1 82 ? 8.928 -6.780 4.454 1.00 94.31 82 LEU A N 1
ATOM 634 C CA . LEU A 1 82 ? 8.177 -8.035 4.360 1.00 94.31 82 LEU A CA 1
ATOM 635 C C . LEU A 1 82 ? 8.193 -8.627 2.944 1.00 94.31 82 LEU A C 1
ATOM 637 O O . LEU A 1 82 ? 8.202 -9.843 2.785 1.00 94.31 82 LEU A O 1
ATOM 641 N N . LEU A 1 83 ? 8.232 -7.789 1.903 1.00 94.12 83 LEU A N 1
ATOM 642 C CA . LEU A 1 83 ? 8.407 -8.266 0.530 1.00 94.12 83 LEU A CA 1
ATOM 643 C C . LEU A 1 83 ? 9.804 -8.852 0.287 1.00 94.12 83 LEU A C 1
ATOM 645 O O . LEU A 1 83 ? 9.917 -9.832 -0.445 1.00 94.12 83 LEU A O 1
ATOM 649 N N . ASN A 1 84 ? 10.853 -8.284 0.890 1.00 92.62 84 ASN A N 1
ATOM 650 C CA . ASN A 1 84 ? 12.196 -8.865 0.815 1.00 92.62 84 ASN A CA 1
ATOM 651 C C . ASN A 1 84 ? 12.281 -10.175 1.616 1.00 92.62 84 ASN A C 1
ATOM 653 O O . ASN A 1 84 ? 12.885 -11.131 1.143 1.00 92.62 84 ASN A O 1
ATOM 657 N N . GLU A 1 85 ? 11.647 -10.246 2.789 1.00 93.81 85 GLU A N 1
ATOM 658 C CA . GLU A 1 85 ? 11.571 -11.472 3.601 1.00 93.81 85 GLU A CA 1
ATOM 659 C C . GLU A 1 85 ? 10.769 -12.587 2.917 1.00 93.81 85 GLU A C 1
ATOM 661 O O . GLU A 1 85 ? 11.085 -13.759 3.080 1.00 93.81 85 GLU A O 1
ATOM 666 N N . ALA A 1 86 ? 9.777 -12.233 2.096 1.00 92.81 86 ALA A N 1
ATOM 667 C CA . ALA A 1 86 ? 9.049 -13.166 1.236 1.00 92.81 86 ALA A CA 1
ATOM 668 C C . ALA A 1 86 ? 9.814 -13.549 -0.052 1.00 92.81 86 ALA A C 1
ATOM 670 O O . ALA A 1 86 ? 9.219 -14.106 -0.974 1.00 92.81 86 ALA A O 1
ATOM 671 N N . GLU A 1 87 ? 11.110 -13.229 -0.129 1.00 92.69 87 GLU A N 1
ATOM 672 C CA . GLU A 1 87 ? 12.031 -13.591 -1.215 1.00 92.69 87 GLU A CA 1
ATOM 673 C C . GLU A 1 87 ? 11.641 -13.044 -2.603 1.00 92.69 87 GLU A C 1
ATOM 675 O O . GLU A 1 87 ? 12.067 -13.558 -3.643 1.00 92.69 87 GLU A O 1
ATOM 680 N N . PHE A 1 88 ? 10.856 -11.961 -2.661 1.00 92.88 88 PHE A N 1
ATOM 681 C CA . PHE A 1 88 ? 10.622 -11.271 -3.929 1.00 92.88 88 PHE A CA 1
ATOM 682 C C . PHE A 1 88 ? 11.891 -10.569 -4.415 1.00 92.88 88 PHE A C 1
ATOM 684 O O . PHE A 1 88 ? 12.724 -10.102 -3.642 1.00 92.88 88 PHE A O 1
ATOM 691 N N . ASN A 1 89 ? 12.022 -10.441 -5.737 1.00 90.38 89 ASN A N 1
ATOM 692 C CA . ASN A 1 89 ? 13.169 -9.768 -6.332 1.00 90.38 89 ASN A CA 1
ATOM 693 C C . ASN A 1 89 ? 13.213 -8.290 -5.904 1.00 90.38 89 ASN A C 1
ATOM 695 O O . ASN A 1 89 ? 12.293 -7.520 -6.205 1.00 90.38 89 ASN A O 1
ATOM 699 N N . SER A 1 90 ? 14.312 -7.885 -5.265 1.00 88.44 90 SER A N 1
ATOM 700 C CA . SER A 1 90 ? 14.509 -6.523 -4.765 1.00 88.44 90 SER A CA 1
ATOM 701 C C . SER A 1 90 ? 14.385 -5.457 -5.860 1.00 88.44 90 SER A C 1
ATOM 703 O O . SER A 1 90 ? 13.856 -4.383 -5.589 1.00 88.44 90 SER A O 1
ATOM 705 N N . ASP A 1 91 ? 14.755 -5.750 -7.114 1.00 86.12 91 ASP A N 1
ATOM 706 C CA . ASP A 1 91 ? 14.585 -4.804 -8.227 1.00 86.12 91 ASP A CA 1
ATOM 707 C C . ASP A 1 91 ? 13.098 -4.494 -8.489 1.00 86.12 91 ASP A C 1
ATOM 709 O O . ASP A 1 91 ? 12.754 -3.371 -8.858 1.00 86.12 91 ASP A O 1
ATOM 713 N N . TRP A 1 92 ? 12.186 -5.450 -8.269 1.00 89.19 92 TRP A N 1
ATOM 714 C CA . TRP A 1 92 ? 10.741 -5.228 -8.434 1.00 89.19 92 TRP A CA 1
ATOM 715 C C . TRP A 1 92 ? 10.160 -4.398 -7.288 1.00 89.19 92 TRP A C 1
ATOM 717 O O . TRP A 1 92 ? 9.257 -3.580 -7.514 1.00 89.19 92 TRP A O 1
ATOM 727 N N . ILE A 1 93 ? 10.675 -4.604 -6.074 1.00 88.62 93 ILE A N 1
ATOM 728 C CA . ILE A 1 93 ? 10.290 -3.865 -4.867 1.00 88.62 93 ILE A CA 1
ATOM 729 C C . ILE A 1 93 ? 10.725 -2.406 -5.016 1.00 88.62 93 ILE A C 1
ATOM 731 O O . ILE A 1 93 ? 9.881 -1.510 -4.982 1.00 88.62 93 ILE A O 1
ATOM 735 N N . GLU A 1 94 ? 12.006 -2.167 -5.296 1.00 87.19 94 GLU A N 1
ATOM 736 C CA . GLU A 1 94 ? 12.580 -0.830 -5.476 1.00 87.19 94 GLU A CA 1
ATOM 737 C C . GLU A 1 94 ? 11.910 -0.075 -6.633 1.00 87.19 94 GLU A C 1
ATOM 739 O O . GLU A 1 94 ? 11.484 1.074 -6.467 1.00 87.19 94 GLU A O 1
ATOM 744 N N . ALA A 1 95 ? 11.692 -0.748 -7.772 1.00 85.00 95 ALA A N 1
ATOM 745 C CA . ALA A 1 95 ? 10.937 -0.173 -8.880 1.00 85.00 95 ALA A CA 1
ATOM 746 C C . ALA A 1 95 ? 9.521 0.225 -8.446 1.00 85.00 95 ALA A C 1
ATOM 748 O O . ALA A 1 95 ? 9.037 1.279 -8.840 1.00 85.00 95 ALA A O 1
ATOM 749 N N . SER A 1 96 ? 8.851 -0.560 -7.594 1.00 85.81 96 SER A N 1
ATOM 750 C CA . SER A 1 96 ? 7.502 -0.239 -7.104 1.00 85.81 96 SER A CA 1
ATOM 751 C C . SER A 1 96 ? 7.459 0.960 -6.158 1.00 85.81 96 SER A C 1
ATOM 753 O O . SER A 1 96 ? 6.466 1.694 -6.157 1.00 85.81 96 SER A O 1
ATOM 755 N N . LEU A 1 97 ? 8.549 1.217 -5.437 1.00 84.88 97 LEU A N 1
ATOM 756 C CA . LEU A 1 97 ? 8.716 2.363 -4.543 1.00 84.88 97 LEU A CA 1
ATOM 757 C C . LEU A 1 97 ? 9.136 3.656 -5.263 1.00 84.88 97 LEU A C 1
ATOM 759 O O . LEU A 1 97 ? 9.356 4.675 -4.607 1.00 84.88 97 LEU A O 1
ATOM 763 N N . ALA A 1 98 ? 9.198 3.643 -6.601 1.00 80.81 98 ALA A N 1
ATOM 764 C CA . ALA A 1 98 ? 9.737 4.732 -7.420 1.00 80.81 98 ALA A CA 1
ATOM 765 C C . ALA A 1 98 ? 11.201 5.061 -7.082 1.00 80.81 98 ALA A C 1
ATOM 767 O O . ALA A 1 98 ? 11.653 6.197 -7.273 1.00 80.81 98 ALA A O 1
ATOM 768 N N . HIS A 1 99 ? 11.939 4.084 -6.553 1.00 79.88 99 HIS A N 1
ATOM 769 C CA . HIS A 1 99 ? 13.363 4.222 -6.322 1.00 79.88 99 HIS A CA 1
ATOM 770 C C . HIS A 1 99 ? 14.095 3.984 -7.640 1.00 79.88 99 HIS A C 1
ATOM 772 O O . HIS A 1 99 ? 13.817 3.042 -8.382 1.00 79.88 99 HIS A O 1
ATOM 778 N N . VAL A 1 100 ? 15.008 4.894 -7.965 1.00 66.50 100 VAL A N 1
ATOM 779 C CA . VAL A 1 100 ? 15.837 4.781 -9.163 1.00 66.50 100 VAL A CA 1
ATOM 780 C C . VAL A 1 100 ? 17.109 4.054 -8.756 1.00 66.50 100 VAL A C 1
ATOM 782 O O . VAL A 1 100 ? 17.773 4.477 -7.809 1.00 66.50 100 VAL A O 1
ATOM 785 N N . ALA A 1 101 ? 17.449 2.978 -9.470 1.00 61.84 101 ALA A N 1
ATOM 786 C CA . ALA A 1 101 ? 18.739 2.319 -9.302 1.00 61.84 101 ALA A CA 1
ATOM 787 C C . ALA A 1 101 ? 19.872 3.348 -9.462 1.00 61.84 101 ALA A C 1
ATOM 789 O O . ALA A 1 101 ? 19.773 4.268 -10.273 1.00 61.84 101 ALA A O 1
ATOM 790 N N . SER A 1 102 ? 20.943 3.217 -8.684 1.00 60.50 102 SER A N 1
ATOM 791 C CA . SER A 1 102 ? 22.109 4.101 -8.753 1.00 60.50 102 SER A CA 1
ATOM 792 C C . SER A 1 102 ? 23.268 3.448 -9.522 1.00 60.50 102 SER A C 1
ATOM 794 O O . SER A 1 102 ? 23.321 2.229 -9.706 1.00 60.50 102 SER A O 1
ATOM 796 N N . GLY A 1 103 ? 24.204 4.271 -10.008 1.00 66.69 103 GLY A N 1
ATOM 797 C CA . GLY A 1 103 ? 25.417 3.812 -10.695 1.00 66.69 103 GLY A CA 1
ATOM 798 C C . GLY A 1 103 ? 25.180 3.228 -12.094 1.00 66.69 103 GLY A C 1
ATOM 799 O O . GLY A 1 103 ? 24.185 3.520 -12.753 1.00 66.69 103 GLY A O 1
ATOM 800 N N . VAL A 1 104 ? 26.111 2.387 -12.558 1.00 65.19 104 VAL A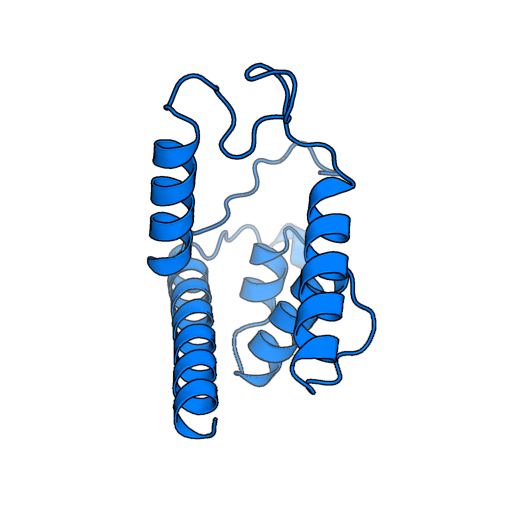 N 1
ATOM 801 C CA . VAL A 1 104 ? 26.100 1.791 -13.912 1.00 65.19 104 VAL A CA 1
ATOM 802 C C . VAL A 1 104 ? 24.822 0.981 -14.171 1.00 65.19 104 VAL A C 1
ATOM 804 O O . VAL A 1 104 ? 24.292 0.983 -15.278 1.00 65.19 104 VAL A O 1
ATOM 807 N N . ARG A 1 105 ? 24.258 0.358 -13.130 1.00 59.81 105 ARG A N 1
ATOM 808 C CA . ARG A 1 105 ? 23.020 -0.433 -13.206 1.00 59.81 105 ARG A CA 1
ATOM 809 C C . ARG A 1 105 ? 21.809 0.402 -13.645 1.00 59.81 105 ARG A C 1
ATOM 811 O O . ARG A 1 105 ? 20.936 -0.123 -14.330 1.00 59.81 105 ARG A O 1
ATOM 818 N N . ALA A 1 106 ? 21.790 1.698 -13.329 1.00 60.56 106 ALA A N 1
ATOM 819 C CA . ALA A 1 106 ? 20.742 2.638 -13.736 1.00 60.56 106 ALA A CA 1
ATOM 820 C C . ALA A 1 106 ? 20.706 2.897 -15.250 1.00 60.56 106 ALA A C 1
ATOM 822 O O . ALA A 1 106 ? 19.659 3.238 -15.796 1.00 60.56 106 ALA A O 1
ATOM 823 N N . VAL A 1 107 ? 21.858 2.761 -15.916 1.00 57.94 107 VAL A N 1
ATOM 824 C CA . VAL A 1 107 ? 22.006 2.996 -17.359 1.00 57.94 107 VAL A CA 1
ATOM 825 C C . VAL A 1 107 ? 21.414 1.834 -18.159 1.00 57.94 107 VAL A C 1
ATOM 827 O O . VAL A 1 107 ? 20.822 2.056 -19.210 1.00 57.94 107 VAL A O 1
ATOM 830 N N . TYR A 1 108 ? 21.530 0.608 -17.641 1.00 53.91 108 TYR A N 1
ATOM 831 C CA . TYR A 1 108 ? 21.113 -0.608 -18.345 1.00 53.91 108 TYR A CA 1
ATOM 832 C C . TYR A 1 108 ? 19.731 -1.128 -17.927 1.00 53.91 108 TYR A C 1
ATOM 834 O O . TYR A 1 108 ? 19.047 -1.759 -18.731 1.00 53.91 108 TYR A O 1
ATOM 842 N N . ASN A 1 109 ? 19.284 -0.870 -16.694 1.00 60.06 109 ASN A N 1
ATOM 843 C CA . ASN A 1 109 ? 18.005 -1.376 -16.197 1.00 60.06 109 ASN A CA 1
ATOM 844 C C . ASN A 1 109 ? 16.852 -0.394 -16.472 1.00 60.06 109 ASN A C 1
ATOM 846 O O . ASN A 1 109 ? 16.433 0.358 -15.594 1.00 60.06 109 ASN A O 1
ATOM 850 N N . VAL A 1 110 ? 16.342 -0.412 -17.708 1.00 61.25 110 VAL A N 1
ATOM 851 C CA . VAL A 1 110 ? 15.165 0.372 -18.150 1.00 61.25 110 VAL A CA 1
ATOM 852 C C . VAL A 1 110 ? 13.874 -0.467 -18.105 1.00 61.25 110 VAL A C 1
ATOM 854 O O . VAL A 1 110 ? 12.812 -0.033 -18.546 1.00 61.25 110 VAL A O 1
ATOM 857 N N . ALA A 1 111 ? 13.945 -1.698 -17.593 1.00 66.88 111 ALA A N 1
ATOM 858 C CA . ALA A 1 111 ? 12.798 -2.592 -17.541 1.00 66.88 111 ALA A CA 1
ATOM 859 C C . ALA A 1 111 ? 11.781 -2.123 -16.485 1.00 66.88 111 ALA A C 1
ATOM 861 O O . ALA A 1 111 ? 12.115 -1.915 -15.323 1.00 66.88 111 ALA A O 1
ATOM 862 N N . ASP A 1 112 ? 10.512 -2.003 -16.882 1.00 72.19 112 ASP A N 1
ATOM 863 C CA . ASP A 1 112 ? 9.411 -1.652 -15.968 1.00 72.19 112 ASP A CA 1
ATOM 864 C C . ASP A 1 112 ? 8.951 -2.848 -15.110 1.00 72.19 112 ASP A C 1
ATOM 866 O O . ASP A 1 112 ? 8.222 -2.678 -14.137 1.00 72.19 112 ASP A O 1
ATOM 870 N N . TYR A 1 113 ? 9.355 -4.075 -15.468 1.00 83.44 113 TYR A N 1
ATOM 871 C CA . TYR A 1 113 ? 8.951 -5.323 -14.799 1.00 83.44 113 TYR A CA 1
ATOM 872 C C . TYR A 1 113 ? 7.432 -5.443 -14.589 1.00 83.44 113 TYR A C 1
ATOM 874 O O . TYR A 1 113 ? 6.963 -5.992 -13.593 1.00 83.44 113 TYR A O 1
ATOM 882 N N . ALA A 1 114 ? 6.646 -4.911 -15.530 1.00 85.62 114 ALA A N 1
ATOM 883 C CA . ALA A 1 114 ? 5.198 -4.787 -15.415 1.00 85.62 114 ALA A CA 1
ATOM 884 C C . ALA A 1 114 ? 4.480 -6.084 -14.975 1.00 85.62 114 ALA A C 1
ATOM 886 O O . ALA A 1 114 ? 3.757 -6.047 -13.975 1.00 85.62 114 ALA A O 1
ATOM 887 N N . PRO A 1 115 ? 4.656 -7.245 -15.645 1.00 89.69 115 PRO A N 1
ATOM 888 C CA . PRO A 1 115 ? 3.956 -8.463 -15.239 1.00 89.69 115 PRO A CA 1
ATOM 889 C C . PRO A 1 115 ? 4.445 -9.007 -13.891 1.00 89.69 115 PRO A C 1
ATOM 891 O O . PRO A 1 115 ? 3.648 -9.564 -13.138 1.00 89.69 115 PRO A O 1
ATOM 894 N N . GLN A 1 116 ? 5.723 -8.829 -13.556 1.00 91.75 116 GLN A N 1
ATOM 895 C CA . GLN A 1 116 ? 6.289 -9.272 -12.284 1.00 91.75 116 GLN A CA 1
ATOM 896 C C . GLN A 1 116 ? 5.771 -8.421 -11.122 1.00 91.75 116 GLN A C 1
ATOM 898 O O . GLN A 1 116 ? 5.285 -8.966 -10.135 1.00 91.75 116 GLN A O 1
ATOM 903 N N . ARG A 1 117 ? 5.775 -7.092 -11.273 1.00 92.06 117 ARG A N 1
ATOM 904 C CA . ARG A 1 117 ? 5.259 -6.148 -10.273 1.00 92.06 117 ARG A CA 1
ATOM 905 C C . ARG A 1 117 ? 3.763 -6.324 -10.038 1.00 92.06 117 ARG A C 1
ATOM 907 O O . ARG A 1 117 ? 3.328 -6.263 -8.895 1.00 92.06 117 ARG A O 1
ATOM 914 N N . ARG A 1 118 ? 2.977 -6.611 -11.086 1.00 93.06 118 ARG A N 1
ATOM 915 C CA . ARG A 1 118 ? 1.554 -6.974 -10.942 1.00 93.06 118 ARG A CA 1
ATOM 916 C C . ARG A 1 118 ? 1.370 -8.216 -10.072 1.00 93.06 118 ARG A C 1
ATOM 918 O O . ARG A 1 118 ? 0.573 -8.183 -9.142 1.00 93.06 118 ARG A O 1
ATOM 925 N N . ARG A 1 119 ? 2.114 -9.294 -10.350 1.00 94.38 119 ARG A N 1
ATOM 926 C CA . ARG A 1 119 ? 2.039 -10.533 -9.556 1.00 94.38 119 ARG A CA 1
ATOM 927 C C . ARG A 1 119 ? 2.479 -10.313 -8.111 1.00 94.38 119 ARG A C 1
ATOM 929 O O . ARG A 1 119 ? 1.792 -10.761 -7.206 1.00 94.38 119 ARG A O 1
ATOM 936 N N . MET A 1 120 ? 3.574 -9.584 -7.908 1.00 95.31 120 MET A N 1
ATOM 937 C CA . MET A 1 120 ? 4.101 -9.258 -6.582 1.00 95.31 120 MET A CA 1
ATOM 938 C C . MET A 1 120 ? 3.106 -8.438 -5.756 1.00 95.31 120 MET A C 1
ATOM 940 O O . MET A 1 120 ? 2.825 -8.789 -4.618 1.00 95.31 120 MET A O 1
ATOM 944 N N . LEU A 1 121 ? 2.537 -7.368 -6.320 1.00 94.69 121 LEU A N 1
ATOM 945 C CA . LEU A 1 121 ? 1.591 -6.519 -5.588 1.00 94.69 121 LEU A CA 1
ATOM 946 C C . LEU A 1 121 ? 0.253 -7.221 -5.328 1.00 94.69 121 LEU A C 1
ATOM 948 O O . LEU A 1 121 ? -0.388 -6.933 -4.320 1.00 94.69 121 LEU A O 1
ATOM 952 N N . GLN A 1 122 ? -0.152 -8.163 -6.187 1.00 96.56 122 GLN A N 1
ATOM 953 C CA . GLN A 1 122 ? -1.285 -9.038 -5.883 1.00 96.56 122 GLN A CA 1
ATOM 954 C C . GLN A 1 122 ? -0.957 -9.985 -4.724 1.00 96.56 122 GLN A C 1
ATOM 956 O O . GLN A 1 122 ? -1.711 -10.024 -3.759 1.00 96.56 122 GLN A O 1
ATOM 961 N N . ALA A 1 123 ? 0.186 -10.676 -4.777 1.00 95.69 123 ALA A N 1
ATOM 962 C CA . ALA A 1 123 ? 0.607 -11.586 -3.714 1.00 95.69 123 ALA A CA 1
ATOM 963 C C . ALA A 1 123 ? 0.752 -10.865 -2.364 1.00 95.69 123 ALA A C 1
ATOM 965 O O . ALA A 1 123 ? 0.319 -11.383 -1.342 1.00 95.69 123 ALA A O 1
ATOM 966 N N . TRP A 1 124 ? 1.276 -9.636 -2.371 1.00 95.50 124 TRP A N 1
ATOM 967 C CA . TRP A 1 124 ? 1.319 -8.767 -1.195 1.00 95.50 124 TRP A CA 1
ATOM 968 C C . TRP A 1 124 ? -0.065 -8.550 -0.581 1.00 95.50 124 TRP A C 1
ATOM 970 O O . TRP A 1 124 ? -0.249 -8.719 0.621 1.00 95.50 124 TRP A O 1
ATOM 980 N N . ALA A 1 125 ? -1.050 -8.188 -1.404 1.00 95.94 125 ALA A N 1
ATOM 981 C CA . ALA A 1 125 ? -2.409 -7.973 -0.926 1.00 95.94 125 ALA A CA 1
ATOM 982 C C . ALA A 1 125 ? -3.031 -9.268 -0.375 1.00 95.94 125 ALA A C 1
ATOM 984 O O . ALA A 1 125 ? -3.677 -9.237 0.669 1.00 95.94 125 ALA A O 1
ATOM 985 N N . ASP A 1 126 ? -2.761 -10.408 -1.015 1.00 96.38 126 ASP A N 1
ATOM 986 C CA . ASP A 1 126 ? -3.233 -11.715 -0.553 1.00 96.38 126 ASP A CA 1
ATOM 987 C C . ASP A 1 126 ? -2.593 -12.120 0.793 1.00 96.38 126 ASP A C 1
ATOM 989 O O . ASP A 1 126 ? -3.266 -12.708 1.643 1.00 96.38 126 ASP A O 1
ATOM 993 N N . MET A 1 127 ? -1.322 -11.766 1.030 1.00 95.31 127 MET A N 1
ATOM 994 C CA . MET A 1 127 ? -0.654 -11.949 2.328 1.00 95.31 127 MET A CA 1
ATOM 995 C C . MET A 1 127 ? -1.315 -11.111 3.428 1.00 95.31 127 MET A C 1
ATOM 997 O O . MET A 1 127 ? -1.586 -11.632 4.509 1.00 95.31 127 MET A O 1
ATOM 1001 N N . VAL A 1 128 ? -1.632 -9.841 3.149 1.00 94.56 128 VAL A N 1
ATOM 1002 C CA . VAL A 1 128 ? -2.317 -8.962 4.113 1.00 94.56 128 VAL A CA 1
ATOM 1003 C C . VAL A 1 128 ? -3.708 -9.497 4.460 1.00 94.56 128 VAL A C 1
ATOM 1005 O O . VAL A 1 128 ? -4.062 -9.563 5.639 1.00 94.56 128 VAL A O 1
ATOM 1008 N N . ASP A 1 129 ? -4.480 -9.938 3.464 1.00 95.00 129 ASP A N 1
ATOM 1009 C CA . ASP A 1 129 ? -5.797 -10.546 3.690 1.00 95.00 129 ASP A CA 1
ATOM 1010 C C . ASP A 1 129 ? -5.696 -11.828 4.525 1.00 95.00 129 ASP A C 1
ATOM 1012 O O . ASP A 1 129 ? -6.557 -12.097 5.369 1.00 95.00 129 ASP A O 1
ATOM 1016 N N . LYS A 1 130 ? -4.648 -12.631 4.308 1.00 95.38 130 LYS A N 1
ATOM 1017 C CA . LYS A 1 130 ? -4.382 -13.831 5.104 1.00 95.38 130 LYS A CA 1
ATOM 1018 C C . LYS A 1 130 ? -4.122 -13.474 6.569 1.00 95.38 130 LYS A C 1
ATOM 1020 O O . LYS A 1 130 ? -4.809 -14.017 7.431 1.00 95.38 130 LYS A O 1
ATOM 1025 N N . TRP A 1 131 ? -3.229 -12.524 6.850 1.00 93.69 131 TRP A N 1
ATOM 1026 C CA . TRP A 1 131 ? -2.956 -12.075 8.223 1.00 93.69 131 TRP A CA 1
ATOM 1027 C C . TRP A 1 131 ? -4.195 -11.491 8.900 1.00 93.69 131 TRP A C 1
ATOM 1029 O O . TRP A 1 131 ? -4.451 -11.762 10.070 1.00 93.69 131 TRP A O 1
ATOM 1039 N N . GLN A 1 132 ? -5.014 -10.735 8.162 1.00 91.62 132 GLN A N 1
ATOM 1040 C CA . GLN A 1 132 ? -6.267 -10.202 8.693 1.00 91.62 132 GLN A CA 1
ATOM 1041 C C . GLN A 1 132 ? -7.234 -11.323 9.102 1.00 91.62 132 GLN A C 1
ATOM 1043 O O . GLN A 1 132 ? -7.890 -11.225 10.141 1.00 91.62 132 GLN A O 1
ATOM 1048 N N . LYS A 1 133 ? -7.348 -12.381 8.290 1.00 92.19 133 LYS A N 1
ATOM 1049 C CA . LYS A 1 133 ? -8.188 -13.546 8.602 1.00 92.19 133 LYS A CA 1
ATOM 1050 C C . LYS A 1 133 ? -7.651 -14.314 9.804 1.00 92.19 133 LYS A C 1
ATOM 1052 O O . LYS A 1 133 ? -8.432 -14.640 10.688 1.00 92.19 133 LYS A O 1
ATOM 1057 N N . GLU A 1 134 ? -6.346 -14.565 9.853 1.00 91.56 134 GLU A N 1
ATOM 1058 C CA . GLU A 1 134 ? -5.691 -15.251 10.974 1.00 91.56 134 GLU A CA 1
ATOM 1059 C C . GLU A 1 134 ? -5.897 -14.493 12.286 1.00 91.56 134 GLU A C 1
ATOM 1061 O O . GLU A 1 134 ? -6.319 -15.091 13.272 1.00 91.56 134 GLU A O 1
ATOM 1066 N N . TYR A 1 135 ? -5.720 -13.171 12.274 1.00 85.56 135 TYR A N 1
ATOM 1067 C CA . TYR A 1 135 ? -5.967 -12.328 13.441 1.00 85.56 135 TYR A CA 1
ATOM 1068 C C . TYR A 1 135 ? -7.420 -12.423 13.932 1.00 85.56 135 TYR A C 1
ATOM 1070 O O . TYR A 1 135 ? -7.663 -12.589 15.124 1.00 85.56 135 TYR A O 1
ATOM 1078 N N . ARG A 1 136 ? -8.400 -12.392 13.017 1.00 82.94 136 ARG A N 1
ATOM 1079 C CA . ARG A 1 136 ? -9.829 -12.533 13.360 1.00 82.94 136 ARG A CA 1
ATOM 1080 C C . ARG A 1 136 ? -10.209 -13.908 13.904 1.00 82.94 136 ARG A C 1
ATOM 1082 O O . ARG A 1 136 ? -11.224 -14.006 14.573 1.00 82.94 136 ARG A O 1
ATOM 1089 N N . LEU A 1 137 ? -9.459 -14.957 13.572 1.00 77.31 137 LEU A N 1
ATOM 1090 C CA . LEU A 1 137 ? -9.692 -16.308 14.095 1.00 77.31 137 LEU A CA 1
ATOM 1091 C C . LEU A 1 137 ? -9.079 -16.508 15.489 1.00 77.31 137 LEU A C 1
ATOM 1093 O O . LEU A 1 137 ? -9.439 -17.456 16.178 1.00 77.31 137 LEU A O 1
ATOM 1097 N N . GLN A 1 138 ? -8.139 -15.645 15.877 1.00 64.44 138 GLN A N 1
ATOM 1098 C CA . GLN A 1 138 ? -7.446 -15.671 17.167 1.00 64.44 138 GLN A CA 1
ATOM 1099 C C . GLN A 1 138 ? -8.034 -14.682 18.190 1.00 64.44 138 GLN A C 1
ATOM 1101 O O . GLN A 1 138 ? -7.635 -14.719 19.352 1.00 64.44 138 GLN A O 1
ATOM 1106 N N . SER A 1 139 ? -8.942 -13.802 17.750 1.00 57.03 139 SER A N 1
ATOM 1107 C CA . SER A 1 139 ? -9.645 -12.792 18.559 1.00 57.03 139 SER A CA 1
ATOM 1108 C C . SER A 1 139 ? -11.054 -13.258 18.904 1.00 57.03 139 SER A C 1
ATOM 1110 O O . SER A 1 139 ? -11.516 -12.942 20.020 1.00 57.03 139 SER A O 1
#